Protein AF-A0A938GEA2-F1 (afdb_monomer)

Structure (mmCIF, N/CA/C/O backbone):
data_AF-A0A938GEA2-F1
#
_entry.id   AF-A0A938GEA2-F1
#
loop_
_atom_site.group_PDB
_atom_site.id
_atom_site.type_symbol
_atom_site.label_atom_id
_atom_site.label_alt_id
_atom_site.label_comp_id
_atom_site.label_asym_id
_atom_site.label_entity_id
_atom_site.label_seq_id
_atom_site.pdbx_PDB_ins_code
_atom_site.Cartn_x
_atom_site.Cartn_y
_atom_site.Cartn_z
_atom_site.occupancy
_atom_site.B_iso_or_equiv
_atom_site.auth_seq_id
_atom_site.auth_comp_id
_atom_site.auth_asym_id
_ato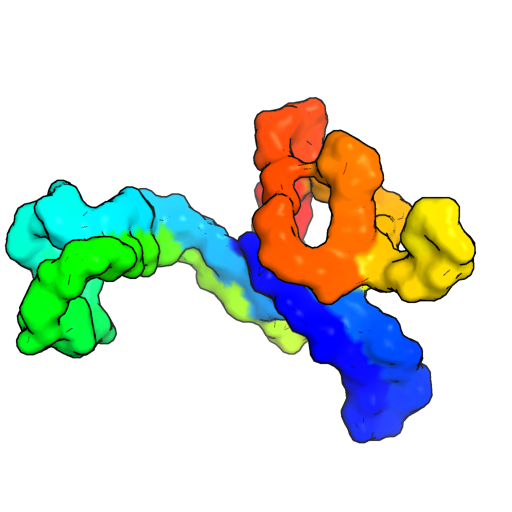m_site.auth_atom_id
_atom_site.pdbx_PDB_model_num
ATOM 1 N N . MET A 1 1 ? 1.317 -1.021 -1.633 1.00 90.00 1 MET A N 1
ATOM 2 C CA . MET A 1 1 ? 0.482 -1.926 -0.808 1.00 90.00 1 MET A CA 1
ATOM 3 C C . MET A 1 1 ? -0.943 -1.862 -1.322 1.00 90.00 1 MET A C 1
ATOM 5 O O . MET A 1 1 ? -1.351 -0.788 -1.748 1.00 90.00 1 MET A O 1
ATOM 9 N N . PHE A 1 2 ? -1.671 -2.974 -1.292 1.00 91.44 2 PHE A N 1
ATOM 10 C CA . PHE A 1 2 ? -3.061 -3.060 -1.738 1.00 91.44 2 PHE A CA 1
ATOM 11 C C . PHE A 1 2 ? -3.959 -3.393 -0.556 1.00 91.44 2 PHE A C 1
ATOM 13 O O . PHE A 1 2 ? -3.672 -4.327 0.194 1.00 91.44 2 PHE A O 1
ATOM 20 N N . TYR A 1 3 ? -5.047 -2.651 -0.404 1.00 92.81 3 TYR A N 1
ATOM 21 C CA . TYR A 1 3 ? -6.060 -2.927 0.600 1.00 92.81 3 TYR A CA 1
ATOM 22 C C . TYR A 1 3 ? -7.450 -2.894 -0.028 1.00 92.81 3 TYR A C 1
ATOM 24 O O . TYR A 1 3 ? -7.652 -2.252 -1.058 1.00 92.81 3 TYR A O 1
ATOM 32 N N . ALA A 1 4 ? -8.390 -3.593 0.595 1.00 92.81 4 ALA A N 1
ATOM 33 C CA . ALA A 1 4 ? -9.779 -3.656 0.166 1.00 92.81 4 ALA A CA 1
ATOM 34 C C . ALA A 1 4 ? -10.717 -3.517 1.367 1.00 92.81 4 ALA A C 1
ATOM 36 O O . ALA A 1 4 ? -10.354 -3.858 2.496 1.00 92.81 4 ALA A O 1
ATOM 37 N N . GLY A 1 5 ? -11.921 -3.006 1.113 1.00 93.69 5 GLY A N 1
ATOM 38 C CA . GLY A 1 5 ? -13.015 -3.064 2.074 1.00 93.69 5 GLY A CA 1
ATOM 39 C C . GLY A 1 5 ? -13.594 -4.469 2.103 1.00 93.69 5 GLY A C 1
ATOM 40 O O . GLY A 1 5 ? -13.993 -4.973 1.059 1.00 93.69 5 GLY A O 1
ATOM 41 N N . LEU A 1 6 ? -13.624 -5.091 3.281 1.00 90.31 6 LEU A N 1
ATOM 42 C CA . LEU A 1 6 ? -14.216 -6.411 3.492 1.00 90.31 6 LEU A CA 1
ATOM 43 C C . LEU A 1 6 ? -15.207 -6.354 4.659 1.00 90.31 6 LEU A C 1
ATOM 45 O O . LEU A 1 6 ? -15.036 -5.570 5.599 1.00 90.31 6 LEU A O 1
ATOM 49 N N . GLN A 1 7 ? -16.202 -7.232 4.608 1.00 91.50 7 GLN A N 1
ATOM 50 C CA . GLN A 1 7 ? -17.153 -7.516 5.683 1.00 91.50 7 GLN A CA 1
ATOM 51 C C . GLN A 1 7 ? -17.243 -9.032 5.890 1.00 91.50 7 GLN A C 1
ATOM 53 O O . GLN A 1 7 ? -16.739 -9.793 5.062 1.00 91.50 7 GLN A O 1
ATOM 58 N N . GLY A 1 8 ? -17.830 -9.476 7.002 1.00 87.00 8 GLY A N 1
ATOM 59 C CA . GLY A 1 8 ? -18.038 -10.908 7.224 1.00 87.00 8 GLY A CA 1
ATOM 60 C C . GLY A 1 8 ? -18.951 -11.500 6.148 1.00 87.00 8 GLY A C 1
ATOM 61 O O . GLY A 1 8 ? -19.975 -10.903 5.824 1.00 87.00 8 GLY A O 1
ATOM 62 N N . PHE A 1 9 ? -18.549 -12.636 5.569 1.00 81.69 9 PHE A N 1
ATOM 63 C CA . PHE A 1 9 ? -19.319 -13.325 4.525 1.00 81.69 9 PHE A CA 1
ATOM 64 C C . PHE A 1 9 ? -20.403 -14.243 5.114 1.00 81.69 9 PHE A C 1
ATOM 66 O O . PHE A 1 9 ? -21.455 -14.356 4.513 1.00 81.69 9 PHE A O 1
ATOM 73 N N . ASP A 1 10 ? -20.192 -14.769 6.327 1.00 91.38 10 ASP A N 1
ATOM 74 C CA . ASP A 1 10 ? -21.152 -15.611 7.074 1.00 91.38 10 ASP A CA 1
ATOM 75 C C . ASP A 1 10 ? -21.064 -15.374 8.599 1.00 91.38 10 ASP A C 1
ATOM 77 O O . ASP A 1 10 ? -21.345 -16.242 9.421 1.00 91.38 10 ASP A O 1
ATOM 81 N N . PHE A 1 11 ? -20.589 -14.197 9.013 1.00 89.75 11 PHE A N 1
ATOM 82 C CA . PHE A 1 11 ? -20.462 -13.840 10.427 1.00 89.75 11 PHE A CA 1
ATOM 83 C C . PHE A 1 11 ? -20.587 -12.333 10.630 1.00 89.75 11 PHE A C 1
ATOM 85 O O . PHE A 1 11 ? -20.238 -11.536 9.756 1.00 89.75 11 PHE A O 1
ATOM 92 N N . ALA A 1 12 ? -21.047 -11.927 11.814 1.00 89.69 12 ALA A N 1
ATOM 93 C CA . ALA A 1 12 ? -21.183 -10.518 12.151 1.00 89.69 12 ALA A CA 1
ATOM 94 C C . ALA A 1 12 ? -19.802 -9.864 12.307 1.00 89.69 12 ALA A C 1
ATOM 96 O O . ALA A 1 12 ? -19.087 -10.078 13.288 1.00 89.69 12 ALA A O 1
ATOM 97 N N . ARG A 1 13 ? -19.422 -9.036 11.332 1.00 88.50 13 ARG A N 1
ATOM 98 C CA . ARG A 1 13 ? -18.259 -8.153 11.431 1.00 88.50 13 ARG A CA 1
ATOM 99 C C . ARG A 1 13 ? -18.485 -6.880 10.641 1.00 88.50 13 ARG A C 1
ATOM 101 O O . ARG A 1 13 ? -18.734 -6.929 9.438 1.00 88.50 13 ARG A O 1
ATOM 108 N N . ALA A 1 14 ? -18.340 -5.748 11.325 1.00 90.56 14 ALA A N 1
ATOM 109 C CA . ALA A 1 14 ? -18.464 -4.439 10.705 1.00 90.56 14 ALA A CA 1
ATOM 110 C C . ALA A 1 14 ? -17.458 -4.275 9.545 1.00 90.56 14 ALA A C 1
ATOM 112 O O . ALA A 1 14 ? -16.313 -4.738 9.661 1.00 90.56 14 ALA A O 1
ATOM 113 N N . PRO A 1 15 ? -17.845 -3.587 8.455 1.00 93.44 15 PRO A N 1
ATOM 114 C CA . PRO A 1 15 ? -16.944 -3.304 7.350 1.00 93.44 15 PRO A CA 1
ATOM 115 C C . PRO A 1 15 ? -15.669 -2.596 7.816 1.00 93.44 15 PRO A C 1
ATOM 117 O O . PRO A 1 15 ? -15.708 -1.617 8.570 1.00 93.44 15 PRO A O 1
ATOM 120 N N . ALA A 1 16 ? -14.529 -3.078 7.335 1.00 95.69 16 ALA A N 1
ATOM 121 C CA . ALA A 1 16 ? -13.215 -2.512 7.614 1.00 95.69 16 ALA A CA 1
ATOM 122 C C . ALA A 1 16 ? -12.308 -2.637 6.384 1.00 95.69 16 ALA A C 1
ATOM 124 O O . ALA A 1 16 ? -12.628 -3.335 5.423 1.00 95.69 16 ALA A O 1
ATOM 125 N N . LEU A 1 17 ? -11.173 -1.946 6.408 1.00 96.06 17 LEU A N 1
ATOM 126 C CA . LEU A 1 17 ? -10.144 -2.039 5.384 1.00 96.06 17 LEU A CA 1
ATOM 127 C C . LEU A 1 17 ? -9.068 -3.031 5.802 1.00 96.06 17 LEU A C 1
ATOM 129 O O . LEU A 1 17 ? -8.544 -2.983 6.922 1.00 96.06 17 LEU A O 1
ATOM 133 N N . TYR A 1 18 ? -8.709 -3.894 4.860 1.00 95.75 18 TYR A N 1
ATOM 134 C CA . TYR A 1 18 ? -7.747 -4.961 5.062 1.00 95.75 18 TYR A CA 1
ATOM 135 C C . TYR A 1 18 ? -6.632 -4.860 4.044 1.00 95.75 18 TYR A C 1
ATOM 137 O O . TYR A 1 18 ? -6.898 -4.713 2.856 1.00 95.75 18 TYR A O 1
ATOM 145 N N . LEU A 1 19 ? -5.391 -4.995 4.498 1.00 95.38 19 LEU A N 1
ATOM 146 C CA . LEU A 1 19 ? -4.266 -5.273 3.623 1.00 95.38 19 LEU A CA 1
ATOM 147 C C . LEU A 1 19 ? -4.474 -6.662 3.006 1.00 95.38 19 LEU A C 1
ATOM 149 O O . LEU A 1 19 ? -4.635 -7.640 3.734 1.00 95.38 19 LEU A O 1
ATOM 153 N N . ILE A 1 20 ? -4.476 -6.730 1.677 1.00 95.38 20 ILE A N 1
ATOM 154 C CA . ILE A 1 20 ? -4.687 -7.972 0.910 1.00 95.38 20 ILE A CA 1
ATOM 155 C C . ILE A 1 20 ? -3.436 -8.408 0.149 1.00 95.38 20 ILE A C 1
ATOM 157 O O . ILE A 1 20 ? -3.354 -9.526 -0.346 1.00 95.38 20 ILE A O 1
ATOM 161 N N . GLY A 1 21 ? -2.448 -7.525 0.032 1.00 95.12 21 GLY A N 1
ATOM 162 C CA . GLY A 1 21 ? -1.217 -7.824 -0.675 1.00 95.12 21 GLY A CA 1
ATOM 163 C C . GLY A 1 21 ? -0.307 -6.620 -0.798 1.00 95.12 21 GLY A C 1
ATOM 164 O O . GLY A 1 21 ? -0.654 -5.480 -0.472 1.00 95.12 21 GLY A O 1
ATOM 165 N N . TYR A 1 22 ? 0.885 -6.870 -1.310 1.00 94.75 22 TYR A N 1
ATOM 166 C CA . TYR A 1 22 ? 1.847 -5.828 -1.605 1.00 94.75 22 TYR A CA 1
ATOM 167 C C . TYR A 1 22 ? 2.676 -6.190 -2.830 1.00 94.75 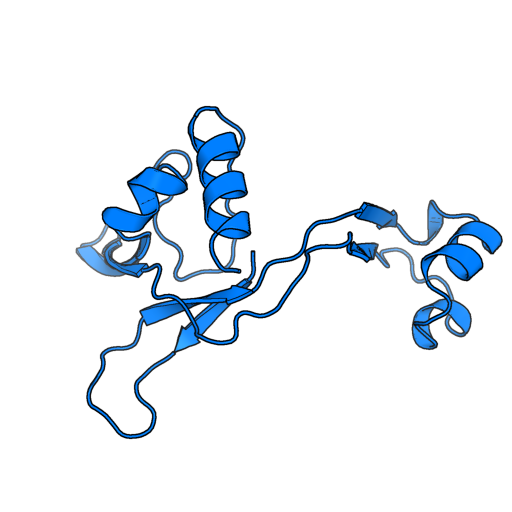22 TYR A C 1
ATOM 169 O O . TYR A 1 22 ? 2.838 -7.348 -3.212 1.00 94.75 22 TYR A O 1
ATOM 177 N N . PHE A 1 23 ? 3.197 -5.145 -3.456 1.00 94.12 23 PHE A N 1
ATOM 178 C CA . PHE A 1 23 ? 3.981 -5.247 -4.666 1.00 94.12 23 PHE A CA 1
ATOM 179 C C . PHE A 1 23 ? 5.247 -4.436 -4.490 1.00 94.12 23 PHE A C 1
ATOM 181 O O . PHE A 1 23 ? 5.184 -3.237 -4.209 1.00 94.12 23 PHE A O 1
ATOM 188 N N . ILE A 1 24 ? 6.381 -5.109 -4.630 1.00 94.56 24 ILE A N 1
ATOM 189 C CA . ILE A 1 24 ? 7.697 -4.487 -4.601 1.00 94.56 24 ILE A CA 1
ATOM 190 C C . ILE A 1 24 ? 8.028 -4.136 -6.042 1.00 94.56 24 ILE A C 1
ATOM 192 O O . ILE A 1 24 ? 8.116 -5.017 -6.895 1.00 94.56 24 ILE A O 1
ATOM 196 N N . VAL A 1 25 ? 8.193 -2.854 -6.339 1.00 94.25 25 VAL A N 1
ATOM 197 C CA . VAL A 1 25 ? 8.526 -2.409 -7.693 1.00 94.25 25 VAL A CA 1
ATOM 198 C C . VAL A 1 25 ? 10.007 -2.680 -7.954 1.00 94.25 25 VAL A C 1
ATOM 200 O O . VAL A 1 25 ? 10.865 -2.126 -7.281 1.00 94.25 25 VAL A O 1
ATOM 203 N N . LYS A 1 26 ? 10.311 -3.519 -8.952 1.00 94.62 26 LYS A N 1
ATOM 204 C CA . LYS A 1 26 ? 11.679 -3.707 -9.470 1.00 94.62 26 LYS A CA 1
ATOM 205 C C . LYS A 1 26 ? 12.023 -2.683 -10.549 1.00 94.62 26 LYS A C 1
ATOM 207 O O . LYS A 1 26 ? 13.172 -2.296 -10.715 1.00 94.62 26 LYS A O 1
ATOM 212 N N . THR A 1 27 ? 11.037 -2.319 -11.361 1.00 94.25 27 THR A N 1
ATOM 213 C CA . THR A 1 27 ? 11.189 -1.405 -12.497 1.00 94.25 27 THR A CA 1
ATOM 214 C C . THR A 1 27 ? 9.840 -0.775 -12.791 1.00 94.25 27 THR A C 1
ATOM 216 O O . THR A 1 27 ? 8.833 -1.484 -12.815 1.00 94.25 27 THR A O 1
ATOM 219 N N . ALA A 1 28 ? 9.828 0.530 -13.046 1.00 94.62 28 ALA A N 1
ATOM 220 C CA . ALA A 1 28 ? 8.664 1.254 -13.531 1.00 94.62 28 ALA A CA 1
ATOM 221 C C . ALA A 1 28 ? 9.093 2.368 -14.494 1.00 94.62 28 ALA A C 1
ATOM 223 O O . ALA A 1 28 ? 10.172 2.929 -14.326 1.00 94.62 28 ALA A O 1
ATOM 224 N N . GLY A 1 29 ? 8.263 2.685 -15.483 1.00 93.12 29 GLY A N 1
ATOM 225 C CA . GLY A 1 29 ? 8.498 3.798 -16.408 1.00 93.12 29 GLY A CA 1
ATOM 226 C C . GLY A 1 29 ? 7.434 3.871 -17.499 1.00 93.12 29 GLY A C 1
ATOM 227 O O . GLY A 1 29 ? 6.594 2.971 -17.606 1.00 93.12 29 GLY A O 1
ATOM 228 N N . LEU A 1 30 ? 7.457 4.921 -18.322 1.00 91.75 30 LEU A N 1
ATOM 229 C CA . LEU A 1 30 ? 6.581 4.976 -19.491 1.00 91.75 30 LEU A CA 1
ATOM 230 C C . LEU A 1 30 ? 7.099 4.010 -20.555 1.00 91.75 30 LEU A C 1
ATOM 232 O O . LEU A 1 30 ? 8.299 3.881 -20.771 1.00 91.75 30 LEU A O 1
ATOM 236 N N . ALA A 1 31 ? 6.194 3.360 -21.283 1.00 89.44 31 ALA A N 1
ATOM 237 C CA . ALA A 1 31 ? 6.548 2.420 -22.345 1.00 89.44 31 ALA A CA 1
ATOM 238 C C . ALA A 1 31 ? 7.439 3.053 -23.428 1.00 89.44 31 ALA A C 1
ATOM 240 O O . ALA A 1 31 ? 8.253 2.358 -24.037 1.00 89.44 31 ALA A O 1
ATOM 241 N N . LYS A 1 32 ? 7.297 4.365 -23.660 1.00 89.06 32 LYS A N 1
ATOM 242 C CA . LYS A 1 32 ? 8.125 5.125 -24.605 1.00 89.06 32 LYS A CA 1
ATOM 243 C C . LYS A 1 32 ? 9.592 5.231 -24.163 1.00 89.06 32 LYS A C 1
ATOM 245 O O . LYS A 1 32 ? 10.457 5.284 -25.025 1.00 89.06 32 LYS A O 1
ATOM 250 N N . ASP A 1 33 ? 9.856 5.177 -22.857 1.00 91.19 33 ASP A N 1
ATOM 251 C CA . ASP A 1 33 ? 11.199 5.322 -22.281 1.00 91.19 33 ASP A CA 1
ATOM 252 C C . ASP A 1 33 ? 11.994 3.999 -22.335 1.00 91.19 33 ASP A C 1
ATOM 254 O O . ASP A 1 33 ? 13.194 3.970 -22.076 1.00 91.19 33 ASP A O 1
ATOM 258 N N . PHE A 1 34 ? 11.346 2.881 -22.692 1.00 89.94 34 PHE A N 1
ATOM 259 C CA . PHE A 1 34 ? 11.999 1.581 -22.855 1.00 89.94 34 PHE A CA 1
ATOM 260 C C . PHE A 1 34 ? 12.283 1.259 -24.328 1.00 89.94 34 PHE A C 1
ATOM 262 O O . PHE A 1 34 ? 11.407 1.346 -25.200 1.00 89.94 34 PHE A O 1
ATOM 269 N N . SER A 1 35 ? 13.481 0.738 -24.609 1.00 91.12 35 SER A N 1
ATOM 270 C CA . SER A 1 35 ? 13.776 0.127 -25.911 1.00 91.12 35 SER A CA 1
ATOM 271 C C . SER A 1 35 ? 12.882 -1.097 -26.165 1.00 91.12 35 SER A C 1
ATOM 273 O O . SER A 1 35 ? 12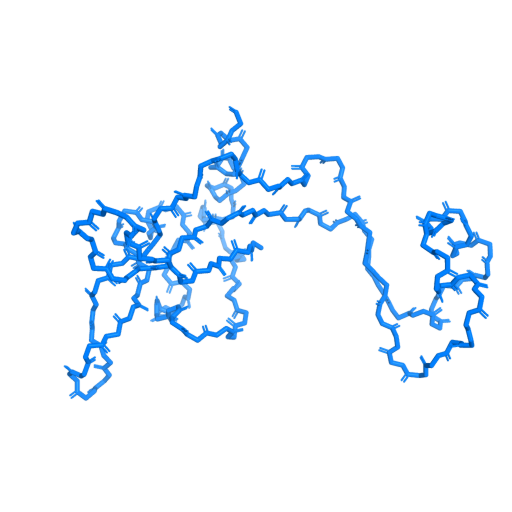.358 -1.718 -25.233 1.00 91.12 35 SER A O 1
ATOM 275 N N . ARG A 1 36 ? 12.666 -1.466 -27.436 1.00 87.50 36 ARG A N 1
ATOM 276 C CA . ARG A 1 36 ? 11.874 -2.666 -27.784 1.00 87.50 36 ARG A CA 1
ATOM 277 C C . ARG A 1 36 ? 12.453 -3.928 -27.143 1.00 87.50 36 ARG A C 1
ATOM 279 O O . ARG A 1 36 ? 11.692 -4.733 -26.608 1.00 87.50 36 ARG A O 1
ATOM 286 N N . ASP A 1 37 ? 13.775 -4.050 -27.109 1.00 90.69 37 ASP A N 1
ATOM 287 C CA . ASP A 1 37 ? 14.448 -5.200 -26.504 1.00 90.69 37 ASP A CA 1
ATOM 288 C C . ASP A 1 37 ? 14.330 -5.208 -24.984 1.00 90.69 37 ASP A C 1
ATOM 290 O O . ASP A 1 37 ? 14.086 -6.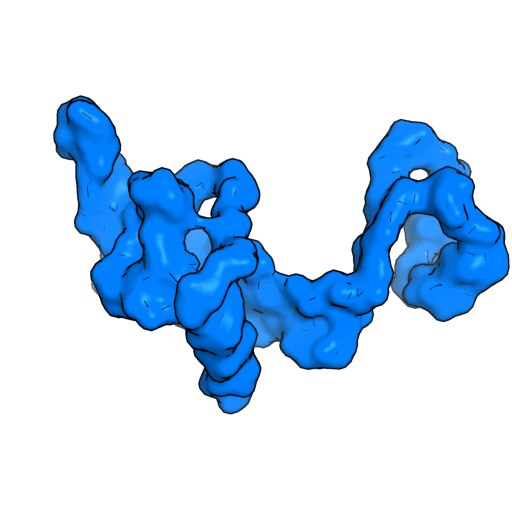262 -24.395 1.00 90.69 37 ASP A O 1
ATOM 294 N N . ALA A 1 38 ? 14.395 -4.040 -24.333 1.00 91.12 38 ALA A N 1
ATOM 295 C CA . ALA A 1 38 ? 14.122 -3.937 -22.904 1.00 91.12 38 ALA A CA 1
ATOM 296 C C . ALA A 1 38 ? 12.690 -4.388 -22.584 1.00 91.12 38 ALA A C 1
ATOM 298 O O . ALA A 1 38 ? 12.496 -5.166 -21.647 1.00 91.12 38 ALA A O 1
ATOM 299 N N . ILE A 1 39 ? 11.701 -3.977 -23.389 1.00 89.56 39 ILE A N 1
ATOM 300 C CA . ILE A 1 39 ? 10.310 -4.412 -23.218 1.00 89.56 39 ILE A CA 1
ATOM 301 C C . ILE A 1 39 ? 10.179 -5.924 -23.391 1.00 89.56 39 ILE A C 1
ATOM 303 O O . ILE A 1 39 ? 9.628 -6.587 -22.512 1.00 89.56 39 ILE A O 1
ATOM 307 N N . ARG A 1 40 ? 10.713 -6.493 -24.479 1.00 89.06 40 ARG A N 1
ATOM 308 C CA . ARG A 1 40 ? 10.676 -7.945 -24.709 1.00 89.06 40 ARG A CA 1
ATOM 309 C C . ARG A 1 40 ? 11.345 -8.689 -23.557 1.00 89.06 40 ARG A C 1
ATOM 311 O O . ARG A 1 40 ? 10.743 -9.575 -22.966 1.00 89.06 40 ARG A O 1
ATOM 318 N N . ARG A 1 41 ? 12.543 -8.284 -23.140 1.00 91.81 41 ARG A N 1
ATOM 319 C CA . ARG A 1 41 ? 13.275 -8.939 -22.047 1.00 91.81 41 ARG A CA 1
ATOM 320 C C . ARG A 1 41 ? 12.529 -8.872 -20.711 1.00 91.81 41 ARG A C 1
ATOM 322 O O . ARG A 1 41 ? 12.426 -9.879 -20.012 1.00 91.81 41 ARG A O 1
ATOM 329 N N . LEU A 1 42 ? 12.015 -7.700 -20.337 1.00 91.25 42 LEU A N 1
ATOM 330 C CA . LEU A 1 42 ? 11.435 -7.461 -19.010 1.00 91.25 42 LEU A CA 1
ATOM 331 C C . LEU A 1 42 ? 9.959 -7.871 -18.914 1.00 91.25 42 LEU A C 1
ATOM 333 O O . LEU A 1 42 ? 9.524 -8.320 -17.848 1.00 91.25 42 LEU A O 1
ATOM 337 N N . PHE A 1 43 ? 9.205 -7.766 -20.009 1.00 90.12 43 PHE A N 1
ATOM 338 C CA . PHE A 1 43 ? 7.749 -7.911 -20.039 1.00 90.12 43 PHE A CA 1
ATOM 339 C C . PHE A 1 43 ? 7.245 -9.007 -20.995 1.00 90.12 43 PHE A C 1
ATOM 341 O O . PHE A 1 43 ? 6.036 -9.087 -21.183 1.00 90.12 43 PHE A O 1
ATOM 348 N N . ARG A 1 44 ? 8.099 -9.912 -21.519 1.00 88.12 44 ARG A N 1
ATOM 349 C CA . ARG A 1 44 ? 7.711 -11.010 -22.452 1.00 88.12 44 ARG A CA 1
ATOM 350 C C . ARG A 1 44 ? 6.501 -11.863 -22.058 1.00 88.12 44 ARG A C 1
ATOM 352 O O . ARG A 1 44 ? 5.922 -12.521 -22.907 1.00 88.12 44 ARG A O 1
ATOM 359 N N . ARG A 1 45 ? 6.145 -11.916 -20.773 1.00 86.00 45 ARG A N 1
ATOM 360 C CA . ARG A 1 45 ? 4.982 -12.681 -20.291 1.00 86.00 45 ARG A CA 1
ATOM 361 C C . ARG A 1 45 ? 3.661 -11.909 -20.392 1.00 86.00 45 ARG A C 1
ATOM 363 O O . ARG A 1 45 ? 2.631 -12.432 -20.000 1.00 86.00 45 ARG A O 1
ATOM 370 N N . ASN A 1 46 ? 3.683 -10.678 -20.899 1.00 83.19 46 ASN A N 1
ATOM 371 C CA . ASN A 1 46 ? 2.504 -9.839 -21.072 1.00 83.19 46 ASN A CA 1
ATOM 372 C C . ASN A 1 46 ? 2.239 -9.642 -22.564 1.00 83.19 46 ASN A C 1
ATOM 374 O O . ASN A 1 46 ? 2.759 -8.708 -23.176 1.00 83.19 46 ASN A O 1
ATOM 378 N N . TYR A 1 47 ? 1.412 -10.515 -23.138 1.00 78.88 47 TYR A N 1
ATOM 379 C CA . TYR A 1 47 ? 1.094 -10.517 -24.569 1.00 78.88 47 TYR A CA 1
ATOM 380 C C . TYR A 1 47 ? 0.633 -9.142 -25.080 1.00 78.88 47 TYR A C 1
ATOM 382 O O . TYR A 1 47 ? 1.094 -8.675 -26.121 1.00 78.88 47 TYR A O 1
ATOM 390 N N . HIS A 1 48 ? -0.202 -8.440 -24.308 1.00 76.94 48 HIS A N 1
ATOM 391 C CA . HIS A 1 48 ? -0.721 -7.118 -24.673 1.00 76.94 48 HIS A CA 1
ATOM 392 C C . HIS A 1 48 ? 0.351 -6.032 -24.812 1.00 76.94 48 HIS A C 1
ATOM 394 O O . HIS A 1 48 ? 0.147 -5.092 -25.569 1.00 76.94 48 HIS A O 1
ATOM 400 N N . ILE A 1 49 ? 1.476 -6.142 -24.100 1.00 77.62 49 ILE A N 1
ATOM 401 C CA . ILE A 1 49 ? 2.576 -5.169 -24.191 1.00 77.62 49 ILE A CA 1
ATOM 402 C C . ILE A 1 49 ? 3.429 -5.436 -25.445 1.00 77.62 49 ILE A C 1
ATOM 404 O O . ILE A 1 49 ? 4.049 -4.524 -25.981 1.00 77.62 49 ILE A O 1
ATOM 408 N N . ILE A 1 50 ? 3.466 -6.686 -25.912 1.00 73.81 50 ILE A N 1
ATOM 409 C CA . ILE A 1 50 ? 4.288 -7.117 -27.052 1.00 73.81 50 ILE A CA 1
ATOM 410 C C . ILE A 1 50 ? 3.584 -6.838 -28.382 1.00 73.81 50 ILE A C 1
ATOM 412 O O . ILE A 1 50 ? 4.251 -6.555 -29.372 1.00 73.81 50 ILE A O 1
ATOM 416 N N . THR A 1 51 ? 2.254 -6.935 -28.398 1.00 69.88 51 THR A N 1
ATOM 417 C CA . THR A 1 51 ? 1.444 -6.917 -29.626 1.00 69.88 51 THR A CA 1
ATOM 418 C C . THR A 1 51 ? 0.723 -5.605 -29.902 1.00 69.88 51 THR A C 1
ATOM 420 O O . THR A 1 51 ? 0.297 -5.392 -31.032 1.00 69.88 51 THR A O 1
ATOM 423 N N . LYS A 1 52 ? 0.562 -4.724 -28.907 1.00 66.38 52 LYS A N 1
ATOM 424 C CA . LYS A 1 52 ? -0.155 -3.453 -29.084 1.00 66.38 52 LYS A CA 1
ATOM 425 C C . LYS A 1 52 ? 0.794 -2.279 -29.272 1.00 66.38 52 LYS A C 1
ATOM 427 O O . LYS A 1 52 ? 1.873 -2.227 -28.679 1.00 66.38 52 LYS A O 1
ATOM 432 N N . ASP A 1 53 ? 0.321 -1.303 -30.041 1.00 61.62 53 ASP A N 1
ATOM 433 C CA . ASP A 1 53 ? 1.010 -0.037 -30.238 1.00 61.62 53 ASP A CA 1
ATOM 434 C C . ASP A 1 53 ? 1.172 0.738 -28.928 1.00 61.62 53 ASP A C 1
ATOM 436 O O . ASP A 1 53 ? 0.293 0.758 -28.054 1.00 61.62 53 ASP A O 1
ATOM 440 N N . ARG A 1 54 ? 2.336 1.375 -28.792 1.00 69.00 54 ARG A N 1
ATOM 441 C CA . ARG A 1 54 ? 2.755 2.095 -27.586 1.00 69.00 54 ARG A CA 1
ATOM 442 C C . ARG A 1 54 ? 1.934 3.371 -27.434 1.00 69.00 54 ARG A C 1
ATOM 444 O O . ARG A 1 54 ? 2.345 4.440 -27.874 1.00 69.00 54 ARG A O 1
ATOM 451 N N . ARG A 1 55 ? 0.780 3.263 -26.777 1.00 76.81 55 ARG A N 1
ATOM 452 C CA . ARG A 1 55 ? -0.049 4.432 -26.468 1.00 76.81 55 ARG A CA 1
ATOM 453 C C . ARG A 1 55 ? 0.753 5.449 -25.640 1.00 76.81 55 ARG A C 1
ATOM 455 O O . ARG A 1 55 ? 1.400 5.045 -24.664 1.00 76.81 55 ARG A O 1
ATOM 462 N N . PRO A 1 56 ? 0.697 6.749 -25.980 1.00 71.94 56 PRO A N 1
ATOM 463 C CA . PRO A 1 56 ? 1.313 7.792 -25.171 1.00 71.94 56 PRO A CA 1
ATOM 464 C C . PRO A 1 56 ? 0.631 7.801 -23.798 1.00 71.94 56 PRO A C 1
ATOM 466 O O . PRO A 1 56 ? -0.558 8.075 -23.687 1.00 71.94 56 PRO A O 1
ATOM 469 N N . GLY A 1 57 ? 1.366 7.405 -22.757 1.00 84.44 57 GLY A N 1
ATOM 470 C CA . GLY A 1 57 ? 0.850 7.289 -21.387 1.00 84.44 57 GLY A CA 1
ATOM 471 C C . GLY A 1 57 ? 0.779 5.866 -20.828 1.00 84.44 57 GLY A C 1
ATOM 472 O O . GLY A 1 57 ? 0.446 5.698 -19.658 1.00 84.44 57 GLY A O 1
ATOM 473 N N . LEU A 1 58 ? 1.129 4.832 -21.603 1.00 88.69 58 LEU A N 1
ATOM 474 C CA . LEU A 1 58 ? 1.246 3.480 -21.053 1.00 88.69 58 LEU A CA 1
ATOM 475 C C . LEU A 1 58 ? 2.393 3.417 -20.031 1.00 88.69 58 LEU A C 1
ATOM 477 O O . LEU A 1 58 ? 3.557 3.570 -20.400 1.00 88.69 58 LEU A O 1
ATOM 481 N N . VAL A 1 59 ? 2.073 3.150 -18.763 1.00 91.12 59 VAL A N 1
ATOM 482 C CA . VAL A 1 59 ? 3.056 2.900 -17.697 1.00 91.12 59 VAL A CA 1
ATOM 483 C C . VAL A 1 59 ? 3.287 1.400 -17.574 1.00 91.12 59 VAL A C 1
ATOM 485 O O . VAL A 1 59 ? 2.345 0.622 -17.424 1.00 91.12 59 VAL A O 1
ATOM 488 N N . LEU A 1 60 ? 4.551 0.989 -17.615 1.00 91.69 60 LEU A N 1
ATOM 489 C CA . LEU A 1 60 ? 4.960 -0.391 -17.401 1.00 91.69 60 LEU A CA 1
ATOM 490 C C . LEU A 1 60 ? 5.551 -0.528 -16.008 1.00 91.69 60 LEU A C 1
ATOM 492 O O . LEU A 1 60 ? 6.464 0.211 -15.653 1.00 91.69 60 LEU A O 1
ATOM 496 N N . VAL A 1 61 ? 5.058 -1.495 -15.235 1.00 92.25 61 VAL A N 1
ATOM 497 C CA . VAL A 1 61 ? 5.552 -1.779 -13.885 1.00 92.25 61 VAL A CA 1
ATOM 498 C C . VAL A 1 61 ? 5.859 -3.268 -13.765 1.00 92.25 61 VAL A C 1
ATOM 500 O O . VAL A 1 61 ? 5.027 -4.116 -14.082 1.00 92.25 61 VAL A O 1
ATOM 503 N N . LYS A 1 62 ? 7.069 -3.603 -13.313 1.00 92.12 62 LYS A N 1
ATOM 504 C CA . LYS A 1 62 ? 7.516 -4.976 -13.061 1.00 92.12 62 LYS A CA 1
ATOM 505 C C . LYS A 1 62 ? 7.803 -5.178 -11.579 1.00 92.12 62 LYS A C 1
ATOM 507 O O . LYS A 1 62 ? 8.524 -4.392 -10.967 1.00 92.12 62 LYS A O 1
ATOM 512 N N . GLY A 1 63 ? 7.285 -6.276 -11.038 1.00 92.00 63 GLY A N 1
ATOM 513 C CA . GLY A 1 63 ? 7.479 -6.658 -9.643 1.00 92.00 63 GLY A CA 1
ATOM 514 C C . GLY A 1 63 ? 8.837 -7.307 -9.395 1.00 92.00 63 GLY A C 1
ATOM 515 O O . GLY A 1 63 ? 9.374 -8.003 -10.262 1.00 92.00 63 GLY A O 1
ATOM 516 N N . ALA A 1 64 ? 9.386 -7.085 -8.206 1.00 92.25 64 ALA A N 1
ATOM 517 C CA . ALA A 1 64 ? 10.519 -7.821 -7.669 1.00 92.25 64 ALA A CA 1
ATOM 518 C C . ALA A 1 64 ? 10.059 -9.141 -7.032 1.00 92.25 64 ALA A C 1
ATOM 520 O O . ALA A 1 64 ? 8.870 -9.340 -6.748 1.00 92.25 64 ALA A O 1
ATOM 521 N N . LYS A 1 65 ? 11.030 -10.027 -6.774 1.00 88.38 65 LYS A N 1
ATOM 522 C CA . LYS A 1 65 ? 10.828 -11.206 -5.924 1.00 88.38 65 LYS A CA 1
ATOM 523 C C . LYS A 1 65 ? 10.337 -10.727 -4.548 1.00 88.38 65 LYS A C 1
ATOM 525 O O . LYS A 1 65 ? 10.831 -9.724 -4.049 1.00 88.38 65 LYS A O 1
ATOM 530 N N . GLY A 1 66 ? 9.342 -11.409 -3.981 1.00 88.69 66 GLY A N 1
ATOM 531 C CA . GLY A 1 66 ? 8.748 -11.062 -2.682 1.00 88.69 66 GLY A CA 1
ATOM 532 C C . GLY A 1 66 ? 7.407 -10.324 -2.747 1.00 88.69 66 GLY A C 1
ATOM 533 O O . GLY A 1 66 ? 6.718 -10.279 -1.734 1.00 88.69 66 GLY A O 1
ATOM 534 N N . SER A 1 67 ? 6.996 -9.812 -3.914 1.00 91.81 67 SER A N 1
ATOM 535 C CA . SER A 1 67 ? 5.619 -9.328 -4.131 1.00 91.81 67 SER A CA 1
ATOM 536 C C . SER A 1 67 ? 4.617 -10.475 -3.960 1.00 91.81 67 SER A C 1
ATOM 538 O O . SER A 1 67 ? 4.855 -11.549 -4.513 1.00 91.81 67 SER A O 1
ATOM 540 N N . ARG A 1 68 ? 3.504 -10.264 -3.245 1.00 91.56 68 ARG A N 1
ATOM 541 C CA . ARG A 1 68 ? 2.508 -11.320 -2.992 1.00 91.56 68 ARG A CA 1
ATOM 542 C C . ARG A 1 68 ? 1.123 -10.785 -2.632 1.00 91.56 68 ARG A C 1
ATOM 544 O O . ARG A 1 68 ? 0.983 -9.672 -2.118 1.00 91.56 68 ARG A O 1
ATOM 551 N N . LEU A 1 69 ? 0.116 -11.621 -2.865 1.00 94.19 69 LEU A N 1
ATOM 552 C CA . LEU A 1 69 ? -1.165 -11.552 -2.164 1.00 94.19 69 LEU A CA 1
ATOM 553 C C . LEU A 1 69 ? -1.023 -12.280 -0.823 1.00 94.19 69 LEU A C 1
ATOM 555 O O . LEU A 1 69 ? -0.235 -13.218 -0.714 1.00 94.19 69 LEU A O 1
ATOM 559 N N . LEU A 1 70 ? -1.739 -11.816 0.196 1.00 93.12 70 LEU A N 1
ATOM 560 C CA . LEU A 1 70 ? -1.761 -12.466 1.502 1.00 93.12 70 LEU A CA 1
ATOM 561 C C . LEU A 1 70 ? -2.779 -13.606 1.487 1.00 93.12 70 LEU A C 1
ATOM 563 O O . LEU A 1 70 ? -3.883 -13.431 0.977 1.00 93.12 70 LEU A O 1
ATOM 567 N N . GLU A 1 71 ? -2.438 -14.737 2.104 1.00 91.44 71 GLU A N 1
ATOM 568 C CA . GLU A 1 71 ? -3.388 -15.842 2.309 1.00 91.44 71 GLU A CA 1
ATOM 569 C C . GLU A 1 71 ? -4.552 -15.422 3.211 1.00 91.44 71 GLU A C 1
ATOM 571 O O . GLU A 1 71 ? -5.692 -15.836 3.018 1.00 91.44 71 GLU A O 1
ATOM 576 N N . LYS A 1 72 ? -4.264 -14.559 4.193 1.00 91.25 72 LYS A N 1
ATOM 577 C CA . LYS A 1 72 ? -5.256 -13.975 5.096 1.00 91.25 72 LYS A CA 1
ATOM 578 C C . LYS A 1 72 ? -5.195 -12.458 5.029 1.00 91.25 72 LYS A C 1
ATOM 580 O O . LYS A 1 72 ? -4.146 -11.851 5.246 1.00 91.25 72 LYS A O 1
ATOM 585 N N . ALA A 1 73 ? -6.344 -11.843 4.766 1.00 92.62 73 ALA A N 1
ATOM 586 C CA . ALA A 1 73 ? -6.481 -10.397 4.771 1.00 92.62 73 ALA A CA 1
ATOM 587 C C . ALA A 1 73 ? -6.251 -9.846 6.189 1.00 92.62 73 ALA A C 1
ATOM 589 O O . ALA A 1 73 ? -6.859 -10.305 7.159 1.00 92.62 73 ALA A O 1
ATOM 590 N N . LEU A 1 74 ? -5.391 -8.838 6.321 1.00 94.56 74 LEU A N 1
ATOM 591 C CA . LEU A 1 74 ? -5.042 -8.259 7.616 1.00 94.56 74 LEU A CA 1
ATOM 592 C C . LEU A 1 74 ? -5.794 -6.951 7.843 1.00 94.56 74 LEU A C 1
ATOM 594 O O . LEU A 1 74 ? -5.599 -5.994 7.102 1.00 94.56 74 LEU A O 1
ATOM 598 N N . CYS A 1 75 ? -6.601 -6.876 8.900 1.00 95.81 75 CYS A N 1
ATOM 599 C CA . CYS A 1 75 ? -7.333 -5.656 9.246 1.00 95.81 75 CYS A CA 1
ATOM 600 C C . CYS A 1 75 ? -6.357 -4.524 9.597 1.00 95.81 75 CYS A C 1
ATOM 602 O O . CYS A 1 75 ? -5.592 -4.643 10.556 1.00 95.81 75 CYS A O 1
ATOM 604 N N . ILE A 1 76 ? -6.392 -3.426 8.838 1.00 96.44 76 ILE A N 1
ATOM 605 C CA . ILE A 1 76 ? -5.504 -2.268 9.037 1.00 96.44 76 ILE A CA 1
ATOM 606 C C . ILE A 1 76 ? -6.235 -1.011 9.500 1.00 96.44 76 ILE A C 1
ATOM 608 O O . ILE A 1 76 ? -5.585 -0.063 9.942 1.00 96.44 76 ILE A O 1
ATOM 612 N N . SER A 1 77 ? -7.565 -0.987 9.410 1.00 96.75 77 SER A N 1
ATOM 613 C CA . SER A 1 77 ? -8.360 0.164 9.829 1.00 96.75 77 SER A CA 1
ATOM 614 C C . SER A 1 77 ? -9.058 -0.035 11.164 1.00 96.75 77 SER A C 1
ATOM 616 O O . SER A 1 77 ? -9.379 -1.155 11.553 1.00 96.75 77 SER A O 1
ATOM 618 N N . GLU A 1 78 ? -9.400 1.085 11.779 1.00 96.25 78 GLU A N 1
ATOM 619 C CA . GLU A 1 78 ? -10.428 1.206 12.808 1.00 96.25 78 GLU A CA 1
ATOM 620 C C . GLU A 1 78 ? -11.410 2.320 12.409 1.00 96.25 78 GLU A C 1
ATOM 622 O O . GLU A 1 78 ? -11.217 3.007 11.397 1.00 96.25 78 GLU A O 1
ATOM 627 N N . GLU A 1 79 ? -12.476 2.486 13.185 1.00 95.62 79 GLU A N 1
ATOM 628 C CA . GLU A 1 79 ? -13.372 3.625 13.029 1.00 95.62 79 GLU A CA 1
ATOM 629 C C . GLU A 1 79 ? -12.792 4.864 13.716 1.00 95.62 79 GLU A C 1
ATOM 631 O O . GLU A 1 79 ? -12.348 4.813 14.860 1.00 95.62 79 GLU A O 1
ATOM 636 N N . GLY A 1 80 ? -12.772 5.973 12.988 1.00 93.62 80 GLY A N 1
ATOM 637 C CA . GLY A 1 80 ? -12.481 7.304 13.499 1.00 93.62 80 GLY A CA 1
ATOM 638 C C . GLY A 1 80 ? -13.513 8.291 12.969 1.00 93.62 80 GLY A C 1
ATOM 639 O O . GLY A 1 80 ? -14.577 7.890 12.501 1.00 93.62 80 GLY A O 1
ATOM 640 N N . ALA A 1 81 ? -13.178 9.576 12.992 1.00 92.38 81 ALA A N 1
ATOM 641 C CA . ALA A 1 81 ? -14.046 10.631 12.489 1.00 92.38 81 ALA A CA 1
ATOM 642 C C . ALA A 1 81 ? -13.313 11.540 11.496 1.00 92.38 81 ALA A C 1
ATOM 644 O O . ALA A 1 81 ? -12.091 11.705 11.564 1.00 92.38 81 ALA A O 1
ATOM 645 N N . ASP A 1 82 ? -14.060 12.121 10.559 1.00 88.88 82 ASP A N 1
ATOM 646 C CA . ASP A 1 82 ? -13.594 13.243 9.753 1.00 88.88 82 ASP A CA 1
ATOM 647 C C . ASP A 1 82 ? -13.620 14.564 10.552 1.00 88.88 82 ASP A C 1
ATOM 649 O O . ASP A 1 82 ? -13.956 14.601 11.736 1.00 88.88 82 ASP A O 1
ATOM 653 N N . ARG A 1 83 ? -13.256 15.677 9.900 1.00 87.81 83 ARG A N 1
ATOM 654 C CA . ARG A 1 83 ? -13.237 17.014 10.526 1.00 87.81 83 ARG A CA 1
ATOM 655 C C . ARG A 1 83 ? -14.613 17.496 11.002 1.00 87.81 83 ARG A C 1
ATOM 657 O O . ARG A 1 83 ? -14.669 18.413 11.808 1.00 87.81 83 ARG A O 1
ATOM 664 N N . ASN A 1 84 ? -15.689 16.893 10.505 1.00 92.81 84 ASN A N 1
ATOM 665 C CA . ASN A 1 84 ? -17.073 17.216 10.837 1.00 92.81 84 ASN A CA 1
ATOM 666 C C . ASN A 1 84 ? -17.684 16.183 11.801 1.00 92.81 84 ASN A C 1
ATOM 668 O O . ASN A 1 84 ? -18.901 16.153 11.967 1.00 92.81 84 ASN A O 1
ATOM 672 N N . GLY A 1 85 ? -16.874 15.291 12.384 1.00 92.12 85 GLY A N 1
ATOM 673 C CA . GLY A 1 85 ? -17.347 14.246 13.291 1.00 92.12 85 GLY A CA 1
ATOM 674 C C . GLY A 1 85 ? -17.997 13.042 12.599 1.00 92.12 85 GLY A C 1
ATOM 675 O O . GLY A 1 85 ? -18.472 12.141 13.287 1.00 92.12 85 GLY A O 1
ATOM 676 N N . LYS A 1 86 ? -18.027 12.977 11.260 1.00 92.75 86 LYS A N 1
ATOM 677 C CA . LYS A 1 86 ? -18.652 11.852 10.548 1.00 92.75 86 LYS A CA 1
ATOM 678 C C . LYS A 1 86 ? -17.756 10.611 10.604 1.00 92.75 86 LYS A C 1
ATOM 680 O O . LYS A 1 86 ? -16.545 10.758 10.421 1.00 92.75 86 LYS A O 1
ATOM 685 N N . PRO A 1 87 ? -18.317 9.397 10.772 1.00 93.50 87 PRO A N 1
ATOM 686 C CA . PRO A 1 87 ? -17.537 8.164 10.795 1.00 93.50 87 PRO A CA 1
ATOM 687 C C . PRO A 1 87 ? -16.656 7.998 9.552 1.00 93.50 87 PRO A C 1
ATOM 689 O O . PRO A 1 87 ? -17.096 8.192 8.417 1.00 93.50 87 PRO A O 1
ATOM 692 N N . LEU A 1 88 ? -15.401 7.613 9.769 1.00 94.00 88 LEU A N 1
ATOM 693 C CA . LEU A 1 88 ? -14.396 7.442 8.725 1.00 94.00 88 LEU A CA 1
ATOM 694 C C . LEU A 1 88 ? -13.516 6.236 9.046 1.00 94.00 88 LEU A C 1
ATOM 696 O O . LEU A 1 88 ? -13.053 6.080 10.175 1.00 94.00 88 LEU A O 1
ATOM 700 N N . LYS A 1 89 ? -13.198 5.409 8.045 1.00 95.12 89 LYS A N 1
ATOM 701 C CA . LYS A 1 89 ? -12.174 4.370 8.223 1.00 95.12 89 LYS A CA 1
ATOM 702 C C . LYS A 1 89 ? -10.779 4.998 8.193 1.00 95.12 89 LYS A C 1
ATOM 704 O O . LYS A 1 89 ? -10.321 5.531 7.173 1.00 95.12 89 LYS A O 1
ATOM 709 N N . VAL A 1 90 ? -10.102 4.927 9.333 1.00 95.31 90 VAL A N 1
ATOM 710 C CA . VAL A 1 90 ? -8.757 5.468 9.556 1.00 95.31 90 VAL A CA 1
ATOM 711 C C . VAL A 1 90 ? -7.776 4.338 9.825 1.00 95.31 90 VAL A C 1
ATOM 713 O O . VAL A 1 90 ? -8.172 3.248 10.230 1.00 95.31 90 VAL A O 1
ATOM 716 N N . LEU A 1 91 ? -6.485 4.584 9.612 1.00 96.19 91 LEU A N 1
ATOM 717 C CA . LEU A 1 91 ? -5.442 3.638 9.976 1.00 96.19 91 LEU A CA 1
ATOM 718 C C . LEU A 1 91 ? -5.495 3.385 11.486 1.00 96.19 91 LEU A C 1
ATOM 720 O O . LEU A 1 91 ? -5.510 4.341 12.271 1.00 96.19 91 LEU A O 1
ATOM 724 N N . SER A 1 92 ? -5.521 2.114 11.888 1.00 96.81 92 SER A N 1
ATOM 725 C CA . SER A 1 92 ? -5.680 1.758 13.296 1.00 96.81 92 SER A CA 1
ATOM 726 C C . SER A 1 92 ? -4.506 2.229 14.145 1.00 96.81 92 SER A C 1
ATOM 728 O O . SER A 1 92 ? -3.373 2.308 13.661 1.00 96.81 92 SER A O 1
ATOM 730 N N . ARG A 1 93 ? -4.737 2.495 15.436 1.00 96.25 93 ARG A N 1
ATOM 731 C CA . ARG A 1 93 ? -3.655 2.865 16.372 1.00 96.25 93 ARG A CA 1
ATOM 732 C C . ARG A 1 93 ? -2.521 1.844 16.362 1.00 96.25 93 ARG A C 1
ATOM 734 O O . ARG A 1 93 ? -1.353 2.223 16.424 1.00 96.25 93 ARG A O 1
ATOM 741 N N . LYS A 1 94 ? -2.858 0.554 16.240 1.00 96.69 94 LYS A N 1
ATOM 742 C CA . LYS A 1 94 ? -1.880 -0.532 16.098 1.00 96.69 94 LYS A CA 1
ATOM 743 C C . LYS A 1 94 ? -1.036 -0.347 14.839 1.00 96.69 94 LYS A C 1
ATOM 745 O O . LYS A 1 94 ? 0.187 -0.359 14.932 1.00 96.69 94 LYS A O 1
ATOM 750 N N . MET A 1 95 ? -1.669 -0.124 13.689 1.00 97.00 95 MET A N 1
ATOM 751 C CA . MET A 1 95 ? -0.950 0.019 12.423 1.00 97.00 95 MET A CA 1
ATOM 752 C C . MET A 1 95 ? -0.166 1.329 12.308 1.00 97.00 95 MET A C 1
ATOM 754 O O . MET A 1 95 ? 0.854 1.355 11.623 1.00 97.00 95 MET A O 1
ATOM 758 N N . ARG A 1 96 ? -0.551 2.390 13.026 1.00 96.19 96 ARG A N 1
ATOM 759 C CA . ARG A 1 96 ? 0.243 3.631 13.105 1.00 96.19 96 ARG A CA 1
ATOM 760 C C . ARG A 1 96 ? 1.616 3.422 13.745 1.00 96.19 96 ARG A C 1
ATOM 762 O O . ARG A 1 96 ? 2.567 4.100 13.381 1.00 96.19 96 ARG A O 1
ATOM 769 N N . ARG A 1 97 ? 1.764 2.434 14.638 1.00 96.31 97 ARG A N 1
ATOM 770 C CA . ARG A 1 97 ? 3.075 2.058 15.209 1.00 96.31 97 ARG A CA 1
ATOM 771 C C . ARG A 1 97 ? 4.021 1.429 14.182 1.00 96.31 97 ARG A C 1
ATOM 773 O O . ARG A 1 97 ? 5.213 1.305 14.462 1.00 96.31 97 ARG A O 1
ATOM 780 N N . THR A 1 98 ? 3.495 1.036 13.025 1.00 96.44 98 THR A N 1
ATOM 781 C CA . THR A 1 98 ? 4.249 0.449 11.916 1.00 96.44 98 THR A CA 1
ATOM 782 C C . THR A 1 98 ? 4.420 1.447 10.777 1.00 96.44 98 THR A C 1
ATOM 784 O O . THR A 1 98 ? 5.541 1.668 10.337 1.00 96.44 98 THR A O 1
ATOM 787 N N . PHE A 1 99 ? 3.327 2.060 10.320 1.00 95.25 99 PHE A N 1
ATOM 788 C CA . PHE A 1 99 ? 3.310 2.894 9.115 1.00 95.25 99 PHE A CA 1
ATOM 789 C C . PHE A 1 99 ? 3.463 4.397 9.387 1.00 95.25 99 PHE A C 1
ATOM 791 O O . PHE A 1 99 ? 3.519 5.181 8.442 1.00 95.25 99 PHE A O 1
ATOM 798 N N . GLY A 1 100 ? 3.494 4.808 10.657 1.00 95.19 100 GLY A N 1
ATOM 799 C CA . GLY A 1 100 ? 3.377 6.209 11.048 1.00 95.19 100 GLY A CA 1
ATOM 800 C C . GLY A 1 100 ? 1.946 6.725 10.887 1.00 95.19 100 GLY A C 1
ATOM 801 O O . GLY A 1 100 ? 0.973 5.968 10.921 1.00 95.19 100 GLY A O 1
ATOM 802 N N . ASP A 1 101 ? 1.805 8.034 10.720 1.00 94.25 101 ASP A N 1
ATOM 803 C CA . ASP A 1 101 ? 0.513 8.726 10.655 1.00 94.25 101 ASP A CA 1
ATOM 804 C C . ASP A 1 101 ? 0.215 9.351 9.278 1.00 94.25 101 ASP A C 1
ATOM 806 O O . ASP A 1 101 ? -0.801 10.026 9.100 1.00 94.25 101 ASP A O 1
ATOM 810 N N . PHE A 1 102 ? 1.094 9.114 8.300 1.00 91.94 102 PHE A N 1
ATOM 811 C CA . PHE A 1 102 ? 1.047 9.719 6.969 1.00 91.94 102 PHE A CA 1
ATOM 812 C C . PHE A 1 102 ? 0.994 11.257 6.999 1.00 91.94 102 PHE A C 1
ATOM 814 O O . PHE A 1 102 ? 0.204 11.853 6.257 1.00 91.94 102 PHE A O 1
ATOM 821 N N . ALA A 1 103 ? 1.800 11.894 7.856 1.00 89.56 103 ALA A N 1
ATOM 822 C CA . ALA A 1 103 ? 1.789 13.343 8.074 1.00 89.56 103 ALA A CA 1
ATOM 823 C C . ALA A 1 1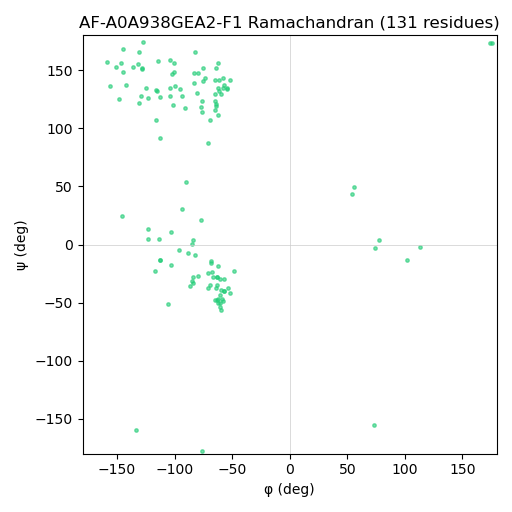03 ? 0.384 13.834 8.477 1.00 89.56 103 ALA A C 1
ATOM 825 O O . ALA A 1 103 ? -0.209 14.713 7.845 1.00 89.56 103 ALA A O 1
ATOM 826 N N . GLY A 1 104 ? -0.203 13.159 9.467 1.00 89.75 104 GLY A N 1
ATOM 827 C CA . GLY A 1 104 ? -1.563 13.389 9.958 1.00 89.75 104 GLY A CA 1
ATOM 828 C C . GLY A 1 104 ? -2.703 12.885 9.057 1.00 89.75 104 GLY A C 1
ATOM 829 O O . GLY A 1 104 ? -3.870 12.962 9.447 1.00 89.75 104 GLY A O 1
ATOM 830 N N . LYS A 1 105 ? -2.433 12.335 7.863 1.00 90.94 105 LYS A N 1
ATOM 831 C CA . LYS A 1 105 ? -3.467 11.883 6.904 1.00 90.94 105 LYS A CA 1
ATOM 832 C C . LYS A 1 105 ? -3.867 10.418 7.106 1.00 90.94 105 LYS A C 1
ATOM 834 O O . LYS A 1 105 ? -3.884 9.624 6.161 1.00 90.94 105 LYS A O 1
ATOM 839 N N . VAL A 1 106 ? -4.257 10.075 8.333 1.00 93.12 106 VAL A N 1
ATOM 840 C CA . VAL A 1 106 ? -4.601 8.700 8.750 1.00 93.12 106 VAL A CA 1
ATOM 841 C C . VAL A 1 106 ? -5.887 8.148 8.126 1.00 93.12 106 VAL A C 1
ATOM 843 O O . VAL A 1 106 ? -6.104 6.941 8.165 1.00 93.12 106 VAL A O 1
ATOM 846 N N . GLY A 1 107 ? -6.746 8.986 7.541 1.00 92.75 107 GLY A N 1
ATOM 847 C CA . GLY A 1 107 ? -7.921 8.526 6.797 1.00 92.75 107 GLY A CA 1
ATOM 848 C C . GLY A 1 107 ? -7.513 7.729 5.559 1.00 92.75 107 GLY A C 1
ATOM 849 O O . GLY A 1 107 ? -6.835 8.270 4.686 1.00 92.75 107 GLY A O 1
ATOM 850 N N . ILE A 1 108 ? -7.938 6.467 5.468 1.00 91.81 108 ILE A N 1
ATOM 851 C CA . ILE A 1 108 ? -7.563 5.534 4.386 1.00 91.81 108 ILE A CA 1
ATOM 852 C C . ILE A 1 108 ? -8.772 4.959 3.639 1.00 91.81 108 ILE A C 1
ATOM 854 O O . ILE A 1 108 ? -8.608 4.129 2.761 1.00 91.81 108 ILE A O 1
ATOM 858 N N . GLN A 1 109 ? -9.990 5.414 3.948 1.00 88.81 109 GLN A N 1
ATOM 859 C CA . GLN A 1 109 ? -11.210 4.989 3.248 1.00 88.81 109 GLN A CA 1
ATOM 860 C C . GLN A 1 109 ? -11.213 5.317 1.751 1.00 88.81 109 GLN A C 1
ATOM 862 O O . GLN A 1 109 ? -11.843 4.626 0.958 1.00 88.81 109 GLN A O 1
ATOM 867 N N . ARG A 1 110 ? -10.530 6.396 1.367 1.00 83.00 110 ARG A N 1
ATOM 868 C CA . ARG A 1 110 ? -10.339 6.771 -0.033 1.00 83.00 110 ARG A CA 1
ATOM 869 C C . ARG A 1 110 ? -8.948 6.333 -0.469 1.00 83.00 110 ARG A C 1
ATOM 871 O O . ARG A 1 110 ? -8.028 6.307 0.348 1.00 83.00 110 ARG A O 1
ATOM 878 N N . SER A 1 111 ? -8.781 6.13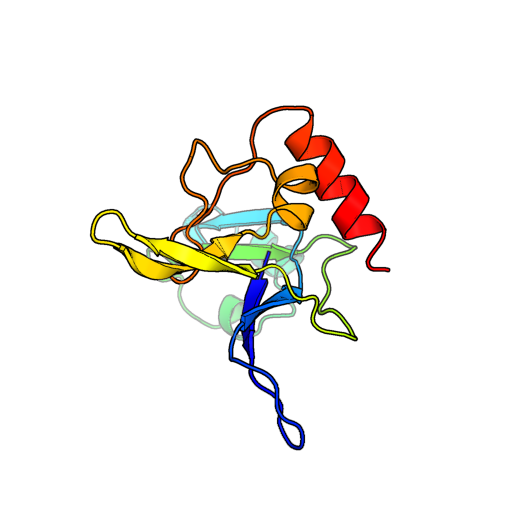9 -1.772 1.00 73.56 111 SER A N 1
ATOM 879 C CA . SER A 1 111 ? -7.548 5.615 -2.362 1.00 73.56 111 SER A CA 1
ATOM 880 C C . SER A 1 111 ? -6.511 6.650 -2.851 1.00 73.56 111 SER A C 1
ATOM 882 O O . SER A 1 111 ? -5.791 6.311 -3.792 1.00 73.56 111 SER A O 1
ATOM 884 N N . PRO A 1 112 ? -6.338 7.886 -2.300 1.00 85.06 112 PRO A N 1
ATOM 885 C CA . PRO A 1 112 ? -5.131 8.629 -2.635 1.00 85.06 112 PRO A CA 1
ATOM 886 C C . PRO A 1 112 ? -3.919 7.866 -2.082 1.00 85.06 112 PRO A C 1
ATOM 888 O O . PRO A 1 112 ? -3.995 7.358 -0.957 1.00 85.06 112 PRO A O 1
ATOM 891 N N . PRO A 1 113 ? -2.792 7.822 -2.809 1.00 86.00 113 PRO A N 1
ATOM 892 C CA . PRO A 1 113 ? -1.571 7.215 -2.306 1.00 86.00 113 PRO A CA 1
ATOM 893 C C . PRO A 1 113 ? -1.187 7.759 -0.924 1.00 86.00 113 PRO A C 1
ATOM 895 O O . PRO A 1 113 ? -1.351 8.947 -0.624 1.00 86.00 113 PRO A O 1
ATOM 898 N N . ARG A 1 114 ? -0.689 6.871 -0.066 1.00 90.44 114 ARG A N 1
ATOM 899 C CA . ARG A 1 114 ? -0.067 7.220 1.212 1.00 90.44 114 ARG A CA 1
ATOM 900 C C . ARG A 1 114 ? 1.407 6.879 1.114 1.00 90.44 114 ARG A C 1
ATOM 902 O O . ARG A 1 114 ? 1.759 5.768 0.725 1.00 90.44 114 ARG A O 1
ATOM 909 N N . TRP A 1 115 ? 2.243 7.862 1.415 1.00 91.56 115 TRP A N 1
ATOM 910 C CA . TRP A 1 115 ? 3.688 7.742 1.314 1.00 91.56 115 TRP A CA 1
ATOM 911 C C . TRP A 1 115 ? 4.278 7.584 2.705 1.00 91.56 115 TRP A C 1
ATOM 913 O O . TRP A 1 115 ? 3.918 8.321 3.619 1.00 91.56 115 TRP A O 1
ATOM 923 N N . ILE A 1 116 ? 5.195 6.634 2.833 1.00 93.69 116 ILE A N 1
ATOM 924 C CA . ILE A 1 116 ? 6.029 6.440 4.013 1.00 93.69 116 ILE A CA 1
ATOM 925 C C . ILE A 1 116 ? 7.448 6.687 3.523 1.00 93.69 116 ILE A C 1
ATOM 927 O O . ILE A 1 116 ? 7.956 5.915 2.712 1.00 93.69 116 ILE A O 1
ATOM 931 N N . ARG A 1 117 ? 8.024 7.826 3.908 1.00 90.88 117 ARG A N 1
ATOM 932 C CA . ARG A 1 117 ? 9.343 8.276 3.430 1.00 90.88 117 ARG A CA 1
ATOM 933 C C . ARG A 1 117 ? 10.374 8.381 4.543 1.00 90.88 117 ARG A C 1
ATOM 935 O O . ARG A 1 117 ? 11.562 8.348 4.263 1.00 90.88 117 ARG A O 1
ATOM 942 N N . GLU A 1 118 ? 9.909 8.528 5.774 1.00 93.12 118 GLU A N 1
ATOM 943 C CA . GLU A 1 118 ? 10.741 8.866 6.918 1.00 93.12 118 GLU A CA 1
ATOM 944 C C . GLU A 1 118 ? 11.026 7.634 7.773 1.00 93.12 118 GLU A C 1
ATOM 946 O O . GLU A 1 118 ? 10.184 6.739 7.924 1.00 93.12 118 GLU A O 1
ATOM 951 N N . GLU A 1 119 ? 12.214 7.615 8.366 1.00 94.88 119 GLU A N 1
ATOM 952 C CA . GLU A 1 119 ? 12.532 6.682 9.438 1.00 94.88 119 GLU A CA 1
ATOM 953 C C . GLU A 1 119 ? 11.863 7.112 10.757 1.00 94.88 119 GLU A C 1
ATOM 955 O O . GLU A 1 119 ? 11.593 8.296 10.958 1.00 94.88 119 GLU A O 1
ATOM 960 N N . PRO A 1 120 ? 11.554 6.170 11.669 1.00 95.88 120 PRO A N 1
ATOM 961 C CA . PRO A 1 120 ? 11.785 4.724 11.566 1.00 95.88 120 PRO A CA 1
ATOM 962 C C . PRO A 1 120 ? 10.683 3.976 10.788 1.00 95.88 120 PRO A C 1
ATOM 964 O O . PRO A 1 120 ? 10.645 2.744 10.774 1.00 95.88 120 PRO A O 1
ATOM 967 N N . TRP A 1 121 ? 9.703 4.693 10.230 1.00 96.50 121 TRP A N 1
ATOM 968 C CA . TRP A 1 121 ? 8.491 4.096 9.664 1.00 96.50 121 TRP A CA 1
ATOM 969 C C . TRP A 1 121 ? 8.764 3.308 8.391 1.00 96.50 121 TRP A C 1
ATOM 971 O O . TRP A 1 121 ? 8.133 2.272 8.178 1.00 96.50 121 TRP A O 1
ATOM 981 N N . LEU A 1 122 ? 9.711 3.757 7.565 1.00 95.56 122 LEU A N 1
ATOM 982 C CA . LEU A 1 122 ? 10.124 3.032 6.369 1.00 95.56 122 LEU A CA 1
ATOM 983 C C . LEU A 1 122 ? 10.664 1.644 6.734 1.00 95.56 122 LEU A C 1
ATOM 985 O O . LEU A 1 122 ? 10.093 0.640 6.297 1.00 95.56 122 LEU A O 1
ATOM 989 N N . THR A 1 123 ? 11.674 1.579 7.605 1.00 96.88 123 THR A N 1
ATOM 990 C CA . THR A 1 123 ? 12.245 0.307 8.065 1.00 96.88 123 THR A CA 1
ATOM 991 C C . THR A 1 123 ? 11.189 -0.573 8.733 1.00 96.88 123 THR A C 1
ATOM 993 O O . THR A 1 123 ? 11.041 -1.746 8.392 1.00 96.88 123 THR A O 1
ATOM 996 N N . LYS A 1 124 ? 10.371 -0.012 9.634 1.00 97.50 124 LYS A N 1
ATOM 997 C CA . LYS A 1 124 ? 9.290 -0.762 10.296 1.00 97.50 124 LYS A CA 1
ATOM 998 C C . LYS A 1 124 ? 8.278 -1.336 9.310 1.00 97.50 124 LYS A C 1
ATOM 1000 O O . LYS A 1 124 ? 7.818 -2.458 9.511 1.00 97.50 124 LYS A O 1
ATOM 1005 N N . THR A 1 125 ? 7.928 -0.588 8.267 1.00 95.56 125 THR A N 1
ATOM 1006 C CA . THR A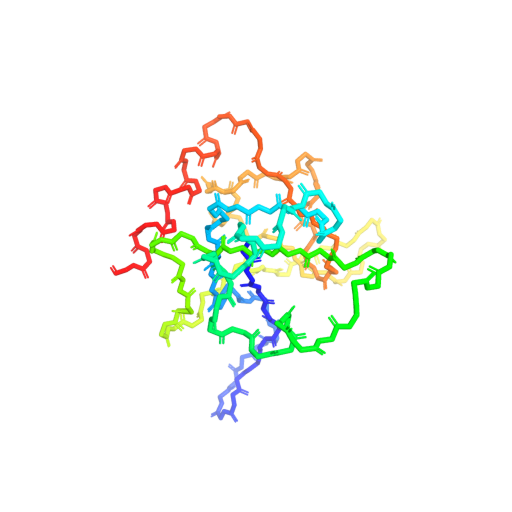 1 125 ? 6.991 -1.032 7.229 1.00 95.56 125 THR A CA 1
ATOM 1007 C C . THR A 1 125 ? 7.561 -2.203 6.446 1.00 95.56 125 THR A C 1
ATOM 1009 O O . THR A 1 125 ? 6.863 -3.198 6.268 1.00 95.56 125 THR A O 1
ATOM 1012 N N . VAL A 1 126 ? 8.816 -2.105 5.999 1.00 93.75 126 VAL A N 1
ATOM 1013 C CA . VAL A 1 126 ? 9.480 -3.175 5.243 1.00 93.75 126 VAL A CA 1
ATOM 1014 C C . VAL A 1 126 ? 9.563 -4.444 6.089 1.00 93.75 126 VAL A C 1
ATOM 1016 O O . VAL A 1 126 ? 9.005 -5.465 5.690 1.00 93.75 126 VAL A O 1
ATOM 1019 N N . THR A 1 127 ? 10.113 -4.351 7.304 1.00 95.25 127 THR A N 1
ATOM 1020 C CA . THR A 1 127 ? 10.218 -5.486 8.237 1.00 95.25 127 THR A CA 1
ATOM 1021 C C . THR A 1 127 ? 8.858 -6.101 8.548 1.00 95.25 127 THR A C 1
ATOM 1023 O O . THR A 1 127 ? 8.717 -7.316 8.653 1.00 95.25 127 THR A O 1
ATOM 1026 N N . PHE A 1 128 ? 7.826 -5.273 8.710 1.00 95.06 128 PHE A N 1
ATOM 1027 C CA . PHE A 1 128 ? 6.472 -5.758 8.929 1.00 95.06 128 PHE A CA 1
ATOM 1028 C C . PHE A 1 128 ? 5.945 -6.553 7.731 1.00 95.06 128 PHE A C 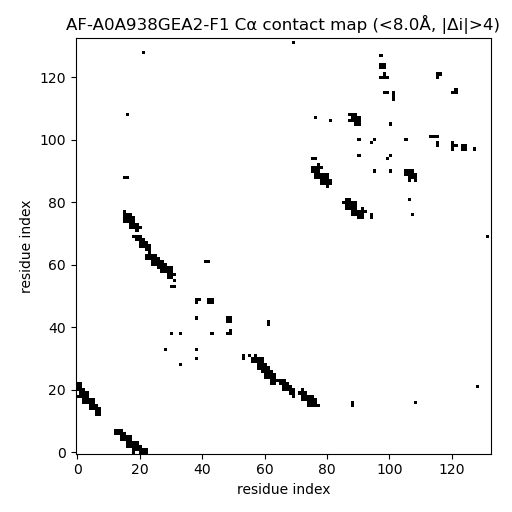1
ATOM 1030 O O . PHE A 1 128 ? 5.421 -7.643 7.932 1.00 95.06 128 PHE A O 1
ATOM 1037 N N . LEU A 1 129 ? 6.095 -6.044 6.503 1.00 92.62 129 LEU A N 1
ATOM 1038 C CA . LEU A 1 129 ? 5.631 -6.730 5.292 1.00 92.62 129 LEU A CA 1
ATOM 1039 C C . LEU A 1 129 ? 6.373 -8.050 5.059 1.00 92.62 129 LEU A C 1
ATOM 1041 O O . LEU A 1 129 ? 5.755 -9.027 4.646 1.00 92.62 129 LEU A O 1
ATOM 1045 N N . GLU A 1 130 ? 7.670 -8.096 5.357 1.00 90.06 130 GLU A N 1
ATOM 1046 C CA . GLU A 1 130 ? 8.4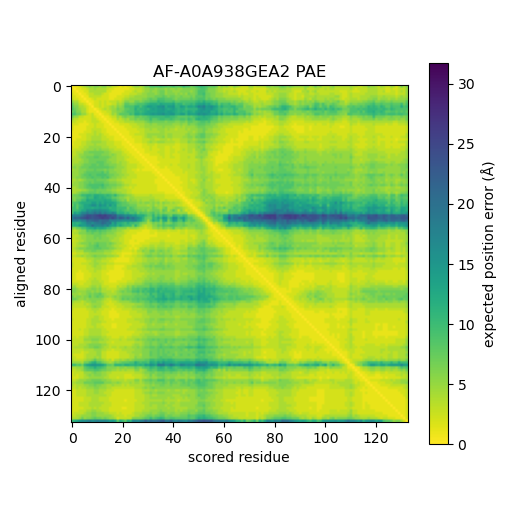88 -9.311 5.270 1.00 90.06 130 GLU A CA 1
ATOM 1047 C C . GLU A 1 130 ? 8.101 -10.381 6.296 1.00 90.06 130 GLU A C 1
ATOM 1049 O O . GLU A 1 130 ? 8.337 -11.559 6.052 1.00 90.06 130 GLU A O 1
ATOM 1054 N N . ARG A 1 131 ? 7.479 -9.991 7.416 1.00 91.31 131 ARG A N 1
ATOM 1055 C CA . ARG A 1 131 ? 6.969 -10.904 8.455 1.00 91.31 131 ARG A CA 1
ATOM 1056 C C . ARG A 1 131 ? 5.539 -11.384 8.221 1.00 91.31 131 ARG A C 1
ATOM 1058 O O . ARG A 1 131 ? 5.066 -12.228 8.971 1.00 91.31 131 ARG A O 1
ATOM 1065 N N . LEU A 1 132 ? 4.830 -10.858 7.222 1.00 86.25 132 LEU A N 1
ATOM 1066 C CA . LEU A 1 132 ? 3.511 -11.377 6.820 1.00 86.25 132 LEU A CA 1
ATOM 1067 C C . LEU A 1 132 ? 3.628 -12.670 5.986 1.00 86.25 132 LEU A C 1
ATOM 1069 O O . LEU A 1 132 ? 2.730 -12.978 5.202 1.00 86.25 132 LEU A O 1
ATOM 1073 N N . VAL A 1 133 ? 4.762 -13.360 6.109 1.00 67.31 133 VAL A N 1
ATOM 1074 C CA . VAL A 1 133 ? 5.235 -14.483 5.299 1.00 67.31 133 VAL A CA 1
ATOM 1075 C C . VAL A 1 133 ? 5.319 -15.722 6.160 1.00 67.31 133 VAL A C 1
ATOM 1077 O O . VAL A 1 133 ? 5.832 -15.594 7.293 1.00 67.31 133 VAL A O 1
#

Radius of gyration: 18.31 Å; Cα contacts (8 Å, |Δi|>4): 187; chains: 1; bounding box: 36×33×47 Å

pLDDT: mean 90.41, std 6.76, range [61.62, 97.5]

Secondary structure (DSSP, 8-state):
-EEEEE--SSS----EEEEEEE--EEEEEEGGGS-HHHHHHHHTT-HHHHHS---TT-EEEEEPTT-EEEEEEEE-EEEEE-TTS-EEEEE-HHHHHHH--STT--B-SS-------STTHHHHHHHHHHT--

Mean predicted aligned error: 5.22 Å

Foldseek 3Di:
DDKDWDADPPDHDDIAIWQFWDFAWPDKDQLVVDDLVRCCVQPVVPPCSNPDDRPGPHMDTHGDPLTDTFPDTGGQWDWDADPVRHTATFGDPVCCVQQPCLVVPRGPRDDDDRDRDDPPNVVSNVVVSSVSD

Sequence (133 aa):
MFYAGLQGFDFARAPALYLIGYFIVKTAGLAKDFSRDAIRRLFRRNYHIITKDRRPGLVLVKGAKGSRLLEKALCISEEGADRNGKPLKVLSRKMRRTFGDFAGKVGIQRSPPRWIREEPWLTKTVTFLERLV

Solvent-accessible surface area (backbone atoms only — not comparable to full-atom values): 8099 Å² total; per-residue (Å²): 113,42,66,45,81,48,56,50,91,91,50,97,46,79,76,40,39,20,41,41,30,40,69,41,79,66,45,74,48,50,55,86,80,46,54,72,66,55,44,47,73,78,43,64,90,39,64,70,73,76,75,48,81,85,56,92,83,42,71,45,75,42,71,34,93,86,43,44,73,45,97,63,69,40,80,41,41,38,85,43,58,46,99,84,66,45,83,33,46,18,55,17,78,74,45,32,78,30,52,43,46,51,90,78,53,37,66,57,76,57,87,74,88,81,71,68,85,50,82,71,26,39,62,41,38,52,58,50,60,67,62,74,107